Protein AF-A0A3N9TFP9-F1 (afdb_monomer_lite)

Organism: NCBI:txid2487322

Secondary structure (DSSP, 8-state):
--TTHHHHHHHHHHHHHHHHT-SSEEEEE-TT-BEEEEEE-TT-TT----GGGTT-BHHHHS-HHHHHHHHHHHHHHHHHTS------EEEGGGS----TTSPPPSEEE-

Structure (mmCIF, N/CA/C/O backbone):
data_AF-A0A3N9TFP9-F1
#
_entry.id   AF-A0A3N9TFP9-F1
#
loop_
_atom_site.group_PDB
_atom_site.id
_atom_site.type_symbol
_atom_site.label_atom_id
_atom_site.label_alt_id
_atom_site.label_comp_id
_atom_site.label_asym_id
_atom_site.label_entity_id
_atom_site.label_seq_id
_atom_site.pdbx_PDB_ins_code
_atom_site.Cartn_x
_atom_site.Cartn_y
_atom_site.Cartn_z
_atom_site.occupancy
_atom_site.B_iso_or_equiv
_atom_site.auth_seq_id
_atom_site.auth_comp_id
_atom_site.auth_asym_id
_atom_site.auth_atom_id
_atom_site.pdbx_PDB_model_num
ATOM 1 N N . MET A 1 1 ? -29.235 -4.376 -17.280 1.00 45.53 1 MET A N 1
ATOM 2 C CA . MET A 1 1 ? -28.219 -3.313 -17.281 1.00 45.53 1 MET A CA 1
ATOM 3 C C . MET A 1 1 ? -28.973 -2.008 -17.350 1.00 45.53 1 MET A C 1
ATOM 5 O O . MET A 1 1 ? -29.643 -1.754 -18.345 1.00 45.53 1 MET A O 1
ATOM 9 N N . THR A 1 2 ? -29.067 -1.321 -16.221 1.00 45.59 2 THR A N 1
ATOM 10 C CA . THR A 1 2 ? -29.930 -0.146 -16.060 1.00 45.59 2 THR A CA 1
ATOM 11 C C . THR A 1 2 ? -29.090 1.120 -16.165 1.00 45.59 2 THR A C 1
ATOM 13 O O . THR A 1 2 ? -27.946 1.114 -15.742 1.00 45.59 2 THR A O 1
ATOM 16 N N . LEU A 1 3 ? -29.674 2.213 -16.670 1.00 52.50 3 LEU A N 1
ATOM 17 C CA . LEU A 1 3 ? -29.055 3.539 -16.890 1.00 52.50 3 LEU A CA 1
ATOM 18 C C . LEU A 1 3 ? -28.310 4.153 -15.675 1.00 52.50 3 LEU A C 1
ATOM 20 O O . LEU A 1 3 ? -27.671 5.192 -15.807 1.00 52.50 3 LEU A O 1
ATOM 24 N N . TRP A 1 4 ? -28.408 3.533 -14.499 1.00 50.25 4 TRP A N 1
ATOM 25 C CA . TRP A 1 4 ? -27.709 3.898 -13.267 1.00 50.25 4 TRP A CA 1
ATOM 26 C C . TRP A 1 4 ? -26.301 3.283 -13.185 1.00 50.25 4 TRP A C 1
ATOM 28 O O . TRP A 1 4 ? -25.397 3.937 -12.674 1.00 50.25 4 TRP A O 1
ATOM 38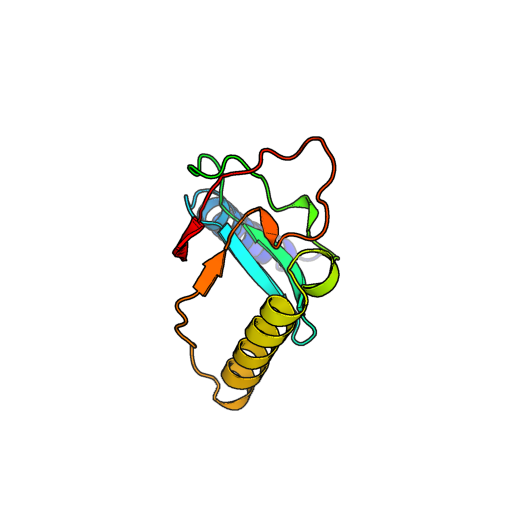 N N . ASP A 1 5 ? -26.103 2.081 -13.741 1.00 51.12 5 ASP A N 1
ATOM 39 C CA . ASP A 1 5 ? -24.810 1.378 -13.760 1.00 51.12 5 ASP A CA 1
ATOM 40 C C . ASP A 1 5 ? -23.805 2.095 -14.678 1.00 51.12 5 ASP A C 1
ATOM 42 O O . ASP A 1 5 ? -22.634 2.248 -14.338 1.00 51.12 5 ASP A O 1
ATOM 46 N N . ASP A 1 6 ? -24.282 2.616 -15.814 1.00 54.75 6 ASP A N 1
ATOM 47 C CA . ASP A 1 6 ? -23.441 3.318 -16.791 1.00 54.75 6 ASP A CA 1
ATOM 48 C C . ASP A 1 6 ? -22.956 4.687 -16.284 1.00 54.75 6 ASP A C 1
ATOM 50 O O . ASP A 1 6 ? -21.865 5.117 -16.644 1.00 54.75 6 ASP A O 1
ATOM 54 N N . LYS A 1 7 ? -23.734 5.374 -15.432 1.00 50.81 7 LYS A N 1
ATOM 55 C CA . LYS A 1 7 ? -23.363 6.697 -14.896 1.00 50.81 7 LYS A CA 1
ATOM 56 C C . LYS A 1 7 ? -22.312 6.605 -13.784 1.00 50.81 7 LYS A C 1
ATOM 58 O O . LYS A 1 7 ? -21.413 7.435 -13.753 1.00 50.81 7 LYS A O 1
ATOM 63 N N . ILE A 1 8 ? -22.413 5.601 -12.909 1.00 53.16 8 ILE A N 1
ATOM 64 C CA . ILE A 1 8 ? -21.407 5.326 -11.864 1.00 53.16 8 ILE A CA 1
ATOM 65 C C . ILE A 1 8 ? -20.065 4.959 -12.520 1.00 53.16 8 ILE A C 1
ATOM 67 O O . ILE A 1 8 ? -19.021 5.483 -12.149 1.00 53.16 8 ILE A O 1
ATOM 71 N N . MET A 1 9 ? -20.107 4.138 -13.573 1.00 52.00 9 MET A N 1
ATOM 72 C CA . MET A 1 9 ? -18.912 3.651 -14.264 1.00 52.00 9 MET A CA 1
ATOM 73 C C . MET A 1 9 ? -18.180 4.721 -15.100 1.00 52.00 9 MET A C 1
ATOM 75 O O . MET A 1 9 ? -17.006 4.537 -15.419 1.00 52.00 9 MET A O 1
ATOM 79 N N . ASP A 1 10 ? -18.847 5.816 -15.478 1.00 58.28 10 ASP A N 1
ATOM 80 C CA . ASP A 1 10 ? -18.228 6.941 -16.201 1.00 58.28 10 ASP A CA 1
ATOM 81 C C . ASP A 1 10 ? -17.529 7.921 -15.241 1.00 58.28 10 ASP A C 1
ATOM 83 O O . ASP A 1 10 ? -16.405 8.347 -15.505 1.00 58.28 10 ASP A O 1
ATOM 87 N N . ASP A 1 11 ? -18.133 8.193 -14.077 1.00 60.16 11 ASP A N 1
ATOM 88 C CA . ASP A 1 11 ? -17.518 9.024 -13.033 1.00 60.16 11 ASP A CA 1
ATOM 89 C C . ASP A 1 11 ? -16.273 8.330 -12.436 1.00 60.16 11 ASP A C 1
ATOM 91 O O . ASP A 1 11 ? -15.215 8.954 -12.308 1.00 60.16 11 ASP A O 1
ATOM 95 N N . ASP A 1 12 ? -16.347 7.020 -12.166 1.00 65.19 12 ASP A N 1
ATOM 96 C CA . ASP A 1 12 ? -15.238 6.225 -11.612 1.00 65.19 12 ASP A CA 1
ATOM 97 C C . ASP A 1 12 ? -13.998 6.215 -12.529 1.00 65.19 12 ASP A C 1
ATOM 99 O O . ASP A 1 12 ? -12.859 6.296 -12.060 1.00 65.19 12 ASP A O 1
ATOM 103 N N . LYS A 1 13 ? -14.192 6.214 -13.856 1.00 71.19 13 LYS A N 1
ATOM 104 C CA . LYS A 1 13 ? -13.087 6.259 -14.833 1.00 71.19 13 LYS A CA 1
ATOM 105 C C . LYS A 1 13 ? -12.247 7.523 -14.721 1.00 71.19 13 LYS A C 1
ATOM 107 O O . LYS A 1 13 ? -11.029 7.465 -14.912 1.00 71.19 13 LYS A O 1
ATOM 112 N N . HIS A 1 14 ? -12.867 8.661 -14.423 1.00 76.12 14 HIS A N 1
ATOM 113 C CA . HIS A 1 14 ? -12.135 9.911 -14.252 1.00 76.12 14 HIS A CA 1
ATOM 114 C C . HIS A 1 14 ? -11.270 9.883 -12.989 1.00 76.12 14 HIS A C 1
ATOM 116 O O . HIS A 1 14 ? -10.122 10.324 -13.042 1.00 76.12 14 HIS A O 1
ATOM 122 N N . TYR A 1 15 ? -11.767 9.305 -11.891 1.00 81.75 15 TYR A N 1
ATOM 123 C CA . TYR A 1 15 ? -10.990 9.148 -10.661 1.00 81.75 15 TYR A CA 1
ATOM 124 C C . TYR A 1 15 ? -9.775 8.247 -10.863 1.00 81.75 15 TYR A C 1
ATOM 126 O O . TYR A 1 15 ? -8.667 8.652 -10.518 1.00 81.75 15 TYR A O 1
ATOM 134 N N . PHE A 1 16 ? -9.951 7.079 -11.486 1.00 83.38 16 PHE A N 1
ATOM 135 C CA . PHE A 1 16 ? -8.831 6.169 -11.741 1.00 83.38 16 PHE A CA 1
ATOM 136 C C . PHE A 1 16 ? -7.787 6.782 -12.673 1.00 83.38 16 PHE A C 1
ATOM 138 O O . PHE A 1 16 ? -6.598 6.675 -12.401 1.00 83.38 16 PHE A O 1
ATOM 145 N N . THR A 1 17 ? -8.216 7.524 -13.701 1.00 84.62 17 THR A N 1
ATOM 146 C CA . THR A 1 17 ? -7.294 8.246 -14.595 1.00 84.62 17 THR A CA 1
ATOM 147 C C . THR A 1 17 ? -6.455 9.282 -13.837 1.00 84.62 17 THR A C 1
ATOM 149 O O . THR A 1 17 ? -5.274 9.454 -14.124 1.00 84.62 17 THR A O 1
ATOM 152 N N . ILE A 1 18 ? -7.050 9.990 -12.872 1.00 85.88 18 ILE A N 1
ATOM 153 C CA . ILE A 1 18 ? -6.331 10.976 -12.054 1.00 85.88 18 ILE A CA 1
ATOM 154 C C . ILE A 1 18 ? -5.355 10.283 -11.099 1.00 85.88 18 ILE A C 1
ATOM 156 O O . ILE A 1 18 ? -4.227 10.749 -10.964 1.00 85.88 18 ILE A O 1
ATOM 160 N N . LEU A 1 19 ? -5.773 9.194 -10.446 1.00 86.94 19 LEU A N 1
ATOM 161 C CA . LEU A 1 19 ? -4.915 8.435 -9.533 1.00 86.94 19 LEU A CA 1
ATOM 162 C C . LEU A 1 19 ? -3.718 7.818 -10.271 1.00 86.94 19 LEU A C 1
ATOM 164 O O . LEU A 1 19 ? -2.604 7.875 -9.757 1.00 86.94 19 LEU A O 1
ATOM 168 N N . ASP A 1 20 ? -3.923 7.314 -11.491 1.00 85.62 20 ASP A N 1
ATOM 169 C CA . ASP A 1 20 ? -2.853 6.759 -12.329 1.00 85.62 20 ASP A CA 1
ATOM 170 C C . ASP A 1 20 ? -1.860 7.802 -12.846 1.00 85.62 20 ASP A C 1
ATOM 172 O O . ASP A 1 20 ? -0.709 7.472 -13.116 1.00 85.62 20 ASP A O 1
ATOM 176 N N . ALA A 1 21 ? -2.265 9.068 -12.930 1.00 84.94 21 ALA A N 1
ATOM 177 C CA . ALA A 1 21 ? -1.381 10.156 -13.337 1.00 84.94 21 ALA A CA 1
ATOM 178 C C . ALA A 1 21 ? -0.457 10.657 -12.208 1.00 84.94 21 ALA A C 1
ATOM 180 O O . ALA A 1 21 ? 0.332 11.582 -12.430 1.00 84.94 21 ALA A O 1
ATOM 181 N N . LEU A 1 22 ? -0.571 10.120 -10.988 1.00 84.81 22 LEU A N 1
ATOM 182 C CA . LEU A 1 22 ? 0.241 10.557 -9.855 1.00 84.81 22 LEU A CA 1
ATOM 183 C C . LEU A 1 22 ? 1.668 9.989 -9.925 1.00 84.81 22 LEU A C 1
ATOM 185 O O . LEU A 1 22 ? 1.848 8.812 -10.241 1.00 84.81 22 LEU A O 1
ATOM 189 N N . PRO A 1 23 ? 2.690 10.798 -9.576 1.00 80.12 23 PRO A N 1
ATOM 190 C CA . PRO A 1 23 ? 4.083 10.361 -9.632 1.00 80.12 23 PRO A CA 1
ATOM 191 C C . PRO A 1 23 ? 4.416 9.308 -8.568 1.00 80.12 23 PRO A C 1
ATOM 193 O O . PRO A 1 23 ? 5.293 8.480 -8.786 1.00 80.12 23 PRO A O 1
ATOM 196 N N . ASP A 1 24 ? 3.724 9.320 -7.428 1.00 83.12 24 ASP A N 1
ATOM 197 C CA . ASP A 1 24 ? 3.920 8.342 -6.358 1.00 83.12 24 ASP A CA 1
ATOM 198 C C . ASP A 1 24 ? 2.909 7.199 -6.478 1.00 83.12 24 ASP A C 1
ATOM 200 O O . ASP A 1 24 ? 1.779 7.394 -6.930 1.00 83.12 24 ASP A O 1
ATOM 204 N N . HIS A 1 25 ? 3.308 6.006 -6.033 1.00 85.88 25 HIS A N 1
ATOM 205 C CA . HIS A 1 25 ? 2.394 4.871 -5.957 1.00 85.88 25 HIS A CA 1
ATOM 206 C C . HIS A 1 25 ? 1.333 5.089 -4.878 1.00 85.88 25 HIS A C 1
ATOM 208 O O . HIS A 1 25 ? 1.637 5.468 -3.745 1.00 85.88 25 HIS A O 1
ATOM 214 N N . ILE A 1 26 ? 0.093 4.748 -5.216 1.00 90.12 26 ILE A N 1
ATOM 215 C CA . ILE A 1 26 ? -1.005 4.605 -4.266 1.00 90.12 26 ILE A CA 1
ATOM 216 C C . ILE A 1 26 ? -1.363 3.130 -4.181 1.00 90.12 26 ILE A C 1
ATOM 218 O O . ILE A 1 26 ? -1.721 2.509 -5.178 1.00 90.12 26 ILE A O 1
ATOM 222 N N . PHE A 1 27 ? -1.313 2.588 -2.970 1.00 91.31 27 PHE A N 1
ATOM 223 C CA . PHE A 1 27 ? -1.685 1.207 -2.694 1.00 91.31 27 PHE A CA 1
ATOM 224 C C . PHE A 1 27 ? -3.018 1.152 -1.955 1.00 91.31 27 PHE A C 1
ATOM 226 O O . PHE A 1 27 ? -3.214 1.848 -0.956 1.00 91.31 27 PHE A O 1
ATOM 233 N N . VAL A 1 28 ? -3.916 0.288 -2.421 1.00 93.75 28 VAL A N 1
ATOM 234 C CA . VAL A 1 28 ? -5.140 -0.067 -1.705 1.00 93.75 28 VAL A CA 1
ATOM 235 C C . VAL A 1 28 ? -4.946 -1.446 -1.096 1.00 93.75 28 VAL A C 1
ATOM 237 O O . VAL A 1 28 ? -4.744 -2.426 -1.811 1.00 93.75 28 VAL A O 1
ATOM 240 N N . PHE A 1 29 ? -5.031 -1.531 0.229 1.00 95.12 29 PHE A N 1
ATOM 241 C CA . PHE A 1 29 ? -4.903 -2.784 0.966 1.00 95.12 29 PHE A CA 1
ATOM 242 C C . PHE A 1 29 ? -6.245 -3.234 1.539 1.00 95.12 29 PHE A C 1
ATOM 244 O O . PHE A 1 29 ? -7.042 -2.421 2.007 1.00 95.12 29 PHE A O 1
ATOM 251 N N . SER A 1 30 ? -6.467 -4.547 1.566 1.00 96.81 30 SER A N 1
ATOM 252 C CA . SER A 1 30 ? -7.444 -5.146 2.480 1.00 96.81 30 SER A CA 1
ATOM 253 C C . SER A 1 30 ? -6.935 -5.090 3.924 1.00 96.81 30 SER A C 1
ATOM 255 O O . SER A 1 30 ? -5.739 -4.929 4.167 1.00 96.81 30 SER A O 1
ATOM 257 N N . GLU A 1 31 ? -7.829 -5.304 4.891 1.00 96.31 31 GLU A N 1
ATOM 258 C CA . GLU A 1 31 ? -7.469 -5.403 6.314 1.00 96.31 31 GLU A CA 1
ATOM 259 C C . GLU A 1 31 ? -6.396 -6.473 6.584 1.00 96.31 31 GLU A C 1
ATOM 261 O O . GLU A 1 31 ? -5.548 -6.300 7.454 1.00 96.31 31 GLU A O 1
ATOM 266 N N . THR A 1 32 ? -6.387 -7.554 5.801 1.00 96.06 32 THR A N 1
ATOM 267 C CA . THR A 1 32 ? -5.403 -8.641 5.904 1.00 96.06 32 THR A CA 1
ATOM 268 C C . THR A 1 32 ? -4.128 -8.394 5.091 1.00 96.06 32 THR A C 1
ATOM 270 O O . THR A 1 32 ? -3.297 -9.289 4.982 1.00 96.06 32 THR A O 1
ATOM 273 N N . GLY A 1 33 ? -3.968 -7.217 4.478 1.00 95.19 33 GLY A N 1
ATOM 274 C CA . GLY A 1 33 ? -2.760 -6.843 3.735 1.00 95.19 33 GLY A CA 1
ATOM 275 C C . GLY A 1 33 ? -2.678 -7.358 2.302 1.00 95.19 33 GLY A C 1
ATOM 276 O O . GLY A 1 33 ? -1.605 -7.318 1.714 1.00 95.19 33 GLY A O 1
ATOM 277 N N . VAL A 1 34 ? -3.773 -7.846 1.718 1.00 96.31 34 VAL A N 1
ATOM 278 C CA . VAL A 1 34 ? -3.829 -8.116 0.267 1.00 96.31 34 VAL A CA 1
ATOM 279 C C . VAL A 1 34 ? -3.827 -6.790 -0.489 1.00 96.31 34 VAL A C 1
ATOM 281 O O . VAL A 1 34 ? -4.638 -5.925 -0.155 1.00 96.31 34 VAL A O 1
ATOM 284 N N . TYR A 1 35 ? -2.975 -6.652 -1.506 1.00 94.50 35 TYR A N 1
ATOM 285 C CA . TYR A 1 35 ? -3.032 -5.561 -2.481 1.00 94.50 35 TYR A CA 1
ATOM 286 C C . TYR A 1 35 ? -4.313 -5.709 -3.310 1.00 94.50 35 TYR A C 1
ATOM 288 O O . TYR A 1 35 ? -4.428 -6.607 -4.146 1.00 94.50 35 TYR A O 1
ATOM 296 N N . VAL A 1 36 ? -5.298 -4.857 -3.046 1.00 95.81 36 VAL A N 1
ATOM 297 C CA . VAL A 1 36 ? -6.577 -4.828 -3.767 1.00 95.81 36 VAL A CA 1
ATOM 298 C C . VAL A 1 36 ? -6.432 -4.046 -5.064 1.00 95.81 36 VAL A C 1
ATOM 300 O O . VAL A 1 36 ? -6.967 -4.470 -6.083 1.00 95.81 36 VAL A O 1
ATOM 303 N N . ASP A 1 37 ? -5.700 -2.933 -5.022 1.00 93.06 37 ASP A N 1
ATOM 304 C CA . ASP A 1 37 ? -5.456 -2.088 -6.186 1.00 93.06 37 ASP A CA 1
ATOM 305 C C . ASP A 1 37 ? -4.146 -1.306 -6.044 1.00 93.06 37 ASP A C 1
ATOM 307 O O . ASP A 1 37 ? -3.641 -1.102 -4.931 1.00 93.06 37 ASP A O 1
ATOM 311 N N . VAL A 1 38 ? -3.604 -0.872 -7.177 1.00 90.69 38 VAL A N 1
ATOM 312 C CA . VAL A 1 38 ? -2.372 -0.091 -7.270 1.00 90.69 38 VAL A CA 1
ATOM 313 C C . VAL A 1 38 ? -2.532 0.962 -8.358 1.00 90.69 38 VAL A C 1
ATOM 315 O O . VAL A 1 38 ? -2.696 0.622 -9.527 1.00 90.69 38 VAL A O 1
ATOM 318 N N . PHE A 1 39 ? -2.403 2.230 -7.974 1.00 89.69 39 PHE A N 1
ATOM 319 C CA . PHE A 1 39 ? -2.450 3.364 -8.894 1.00 89.69 39 PHE A CA 1
ATOM 320 C C . PHE A 1 39 ? -1.137 4.133 -8.908 1.00 89.69 39 PHE A C 1
ATOM 322 O O . PHE A 1 39 ? -0.334 4.064 -7.972 1.00 89.69 39 PHE A O 1
ATOM 329 N N . GLY A 1 40 ? -0.978 4.937 -9.951 1.00 88.06 40 GLY A N 1
ATOM 330 C CA . GLY A 1 40 ? 0.119 5.888 -10.069 1.00 88.06 40 GLY A CA 1
ATOM 331 C C . GLY A 1 40 ? 1.453 5.193 -10.305 1.00 88.06 40 GLY A C 1
ATOM 332 O O . GLY A 1 40 ? 1.517 4.052 -10.775 1.00 88.06 40 GLY A O 1
ATOM 333 N N . GLY A 1 41 ? 2.532 5.909 -10.002 1.00 79.00 41 GLY A N 1
ATOM 334 C CA . GLY A 1 41 ? 3.898 5.431 -10.209 1.00 79.00 41 GLY A CA 1
ATOM 335 C C . GLY A 1 41 ? 4.369 5.486 -11.666 1.00 79.00 41 GLY A C 1
ATOM 336 O O . GLY A 1 41 ? 5.537 5.189 -11.928 1.00 79.00 41 GLY A O 1
ATOM 337 N N . ASP A 1 42 ? 3.511 5.906 -12.604 1.00 66.12 42 ASP A N 1
ATOM 338 C CA . ASP A 1 42 ? 3.907 6.128 -13.993 1.00 66.12 42 ASP A CA 1
ATOM 339 C C . ASP A 1 42 ? 4.903 7.299 -14.062 1.00 66.12 42 ASP A C 1
ATOM 341 O O . ASP A 1 42 ? 4.637 8.411 -13.601 1.00 66.12 42 ASP A O 1
ATOM 345 N N . GLY A 1 43 ? 6.105 7.032 -14.576 1.00 58.81 43 GLY A N 1
ATOM 346 C CA . GLY A 1 43 ? 7.193 8.014 -14.641 1.00 58.81 43 GLY A CA 1
ATOM 347 C C . GLY A 1 43 ? 7.915 8.317 -13.318 1.00 58.81 43 GLY A C 1
ATOM 348 O O . GLY A 1 43 ? 8.648 9.308 -13.254 1.00 58.81 43 GLY A O 1
ATOM 349 N N . ASN A 1 44 ? 7.750 7.504 -12.269 1.00 59.44 44 ASN A N 1
ATOM 350 C CA . ASN A 1 44 ? 8.473 7.714 -11.013 1.00 59.44 44 ASN A CA 1
ATOM 351 C C . ASN A 1 44 ? 9.980 7.381 -11.136 1.00 59.44 44 ASN A C 1
ATOM 353 O O . ASN A 1 44 ? 10.413 6.629 -12.011 1.00 59.44 44 ASN A O 1
ATOM 357 N N . ALA A 1 45 ? 10.798 7.914 -10.223 1.00 49.97 45 ALA A N 1
ATOM 358 C CA . ALA A 1 45 ? 12.253 7.709 -10.227 1.00 49.97 45 ALA A CA 1
ATOM 359 C C . ALA A 1 45 ? 12.697 6.270 -9.879 1.00 49.97 45 ALA A C 1
ATOM 361 O O . ALA A 1 45 ? 13.859 5.927 -10.082 1.00 49.97 45 ALA A O 1
ATOM 362 N N . THR A 1 46 ? 11.792 5.443 -9.347 1.00 56.84 46 THR A N 1
ATOM 363 C CA . THR A 1 46 ? 12.053 4.048 -8.950 1.00 56.84 46 THR A CA 1
ATOM 364 C C . THR A 1 46 ? 11.991 3.085 -10.138 1.00 56.84 46 THR A C 1
ATOM 366 O O . THR A 1 46 ? 12.609 2.028 -10.091 1.00 56.84 46 THR A O 1
ATOM 369 N N . GLY A 1 47 ? 11.291 3.461 -11.220 1.00 59.88 47 GLY A N 1
ATOM 370 C CA . GLY A 1 47 ? 11.248 2.714 -12.480 1.00 59.88 47 GLY A CA 1
ATOM 371 C C . GLY A 1 47 ? 10.498 1.379 -12.425 1.00 59.88 47 GLY A C 1
ATOM 372 O O . GLY A 1 47 ? 10.633 0.585 -13.354 1.00 59.88 47 GLY A O 1
ATOM 373 N N . PHE A 1 48 ? 9.732 1.118 -11.363 1.00 67.56 48 PHE A N 1
ATOM 374 C CA . PHE A 1 48 ? 9.079 -0.166 -11.144 1.00 67.56 48 PHE A CA 1
ATOM 375 C C . PHE A 1 48 ? 7.550 -0.048 -11.097 1.00 67.56 48 PHE A C 1
ATOM 377 O O . PHE A 1 48 ? 7.013 0.696 -10.281 1.00 67.56 48 PHE A O 1
ATOM 384 N N . ASP A 1 49 ? 6.857 -0.805 -11.954 1.00 76.75 49 ASP A N 1
ATOM 385 C CA . ASP A 1 49 ? 5.395 -0.920 -11.942 1.00 76.75 49 ASP A CA 1
ATOM 386 C C . ASP A 1 49 ? 4.943 -1.926 -10.878 1.00 76.75 49 ASP A C 1
ATOM 388 O O . ASP A 1 49 ? 5.230 -3.119 -10.970 1.00 76.75 49 ASP A O 1
ATOM 392 N N . CYS A 1 50 ? 4.202 -1.448 -9.879 1.00 84.12 50 CYS A N 1
ATOM 393 C CA . CYS A 1 50 ? 3.709 -2.280 -8.782 1.00 84.12 50 CYS A CA 1
ATOM 394 C C . CYS A 1 50 ? 2.340 -2.930 -9.060 1.00 84.12 50 CYS A C 1
ATOM 396 O O . CYS A 1 50 ? 1.857 -3.697 -8.226 1.00 84.12 50 CYS A O 1
ATOM 398 N N . LYS A 1 51 ? 1.698 -2.678 -10.212 1.00 87.19 51 LYS A N 1
ATOM 399 C CA . LYS A 1 51 ? 0.409 -3.308 -10.574 1.00 87.19 51 LYS A CA 1
ATOM 400 C C . LYS A 1 51 ? 0.416 -4.847 -10.524 1.00 87.19 51 LYS A C 1
ATOM 402 O O . LYS A 1 51 ? -0.593 -5.417 -10.109 1.00 87.19 51 LYS A O 1
ATOM 407 N N . PRO A 1 52 ? 1.520 -5.559 -10.837 1.00 87.25 52 PRO A N 1
ATOM 408 C CA . PRO A 1 52 ? 1.596 -7.014 -10.668 1.00 87.25 52 PRO A CA 1
ATOM 409 C C . PRO A 1 52 ? 1.445 -7.524 -9.222 1.00 87.25 52 PRO A C 1
ATOM 411 O O . PRO A 1 52 ? 1.349 -8.736 -9.017 1.00 87.25 52 PRO A O 1
ATOM 414 N N . PHE A 1 53 ? 1.438 -6.643 -8.214 1.00 88.75 53 PHE A N 1
ATOM 415 C CA . PHE A 1 53 ? 1.213 -7.021 -6.816 1.00 88.75 53 PHE A CA 1
ATOM 416 C C . PHE A 1 53 ? -0.255 -7.264 -6.485 1.00 88.75 53 PHE A C 1
ATOM 418 O O . PHE A 1 53 ? -0.536 -7.914 -5.481 1.00 88.75 53 PHE A O 1
ATOM 425 N N . ILE A 1 54 ? -1.188 -6.797 -7.320 1.00 92.19 54 ILE A N 1
ATOM 426 C CA . ILE A 1 54 ? -2.624 -6.983 -7.099 1.00 92.19 54 ILE A CA 1
ATOM 427 C C . ILE A 1 54 ? -2.941 -8.475 -6.908 1.00 92.19 54 ILE A C 1
ATOM 429 O O . ILE A 1 54 ? -2.544 -9.332 -7.697 1.00 92.19 54 ILE A O 1
ATOM 433 N N . GLY A 1 55 ? -3.655 -8.783 -5.825 1.00 92.38 55 GLY A N 1
ATOM 434 C CA . GLY A 1 55 ? -4.008 -10.142 -5.411 1.00 92.38 55 GLY A CA 1
ATOM 435 C C . GLY A 1 55 ? -2.965 -10.857 -4.545 1.00 92.38 55 GLY A C 1
ATOM 436 O O . GLY A 1 55 ? -3.270 -11.925 -4.016 1.00 92.38 55 GLY A O 1
ATOM 437 N N . ARG A 1 56 ? -1.768 -10.289 -4.356 1.00 92.81 56 ARG A N 1
ATOM 438 C CA . ARG A 1 56 ? -0.748 -10.798 -3.423 1.00 92.81 56 ARG A CA 1
ATOM 439 C C . ARG A 1 56 ? -0.885 -10.145 -2.050 1.00 92.81 56 ARG A C 1
ATOM 441 O O . ARG A 1 56 ? -1.522 -9.102 -1.911 1.00 92.81 56 ARG A O 1
ATOM 448 N N . THR A 1 57 ? -0.300 -10.754 -1.027 1.00 94.62 57 THR A N 1
ATOM 449 C CA . THR A 1 57 ? -0.237 -10.200 0.332 1.00 94.62 57 THR A CA 1
ATOM 450 C C . THR A 1 57 ? 1.001 -9.328 0.527 1.00 94.62 57 THR A C 1
ATOM 452 O O . THR A 1 57 ? 1.999 -9.480 -0.176 1.00 94.62 57 THR A O 1
ATOM 455 N N . LEU A 1 58 ? 0.969 -8.439 1.523 1.00 91.75 58 LEU A N 1
ATOM 456 C CA . LEU A 1 58 ? 2.147 -7.699 1.984 1.00 91.75 58 LEU A CA 1
ATOM 457 C C . LEU A 1 58 ? 3.324 -8.637 2.276 1.00 91.75 58 LEU A C 1
ATOM 459 O O . LEU A 1 58 ? 4.441 -8.320 1.894 1.00 91.75 58 LEU A O 1
ATOM 463 N N . HIS A 1 59 ? 3.083 -9.808 2.869 1.00 92.38 59 HIS A N 1
ATOM 464 C CA . HIS A 1 59 ? 4.124 -10.804 3.147 1.00 92.38 59 HIS A CA 1
ATOM 465 C C . HIS A 1 59 ? 4.628 -11.567 1.921 1.00 92.38 59 HIS A C 1
ATOM 467 O O . HIS A 1 59 ? 5.666 -12.209 2.023 1.00 92.38 59 HIS A O 1
ATOM 473 N N . ASP A 1 60 ? 3.935 -11.520 0.782 1.00 89.25 60 ASP A N 1
ATOM 474 C CA . ASP A 1 60 ? 4.447 -12.098 -0.469 1.00 89.25 60 ASP A CA 1
ATOM 475 C C . ASP A 1 60 ? 5.465 -11.172 -1.156 1.00 89.25 60 ASP A C 1
ATOM 477 O O . ASP A 1 60 ? 6.184 -11.616 -2.049 1.00 89.25 60 ASP A O 1
ATOM 481 N N . ILE A 1 61 ? 5.486 -9.885 -0.786 1.00 84.94 61 ILE A N 1
ATOM 482 C CA . ILE A 1 61 ? 6.234 -8.822 -1.477 1.00 84.94 61 ILE A CA 1
ATOM 483 C C . ILE A 1 61 ? 7.271 -8.165 -0.563 1.00 84.94 61 ILE A C 1
ATOM 485 O O . ILE A 1 61 ? 8.436 -8.006 -0.927 1.00 84.94 61 ILE A O 1
ATOM 489 N N . ALA A 1 62 ? 6.835 -7.740 0.619 1.00 82.69 62 ALA A N 1
ATOM 490 C CA . ALA A 1 62 ? 7.632 -6.994 1.572 1.00 82.69 62 ALA A CA 1
ATOM 491 C C . ALA A 1 62 ? 8.331 -7.938 2.568 1.00 82.69 62 ALA A C 1
ATOM 493 O O . ALA A 1 62 ? 7.821 -9.020 2.873 1.00 82.69 62 ALA A O 1
ATOM 494 N N . PRO A 1 63 ? 9.472 -7.516 3.134 1.00 85.25 63 PRO A N 1
ATOM 495 C CA . PRO A 1 63 ? 10.137 -8.253 4.205 1.00 85.25 63 PRO A CA 1
ATOM 496 C C . PRO A 1 63 ? 9.171 -8.469 5.381 1.00 85.25 63 PRO A C 1
ATOM 498 O O . PRO A 1 63 ? 8.417 -7.546 5.709 1.00 85.25 63 PRO A O 1
ATOM 501 N N . PRO A 1 64 ? 9.208 -9.628 6.067 1.00 87.50 64 PRO A N 1
ATOM 502 C CA . PRO A 1 64 ? 8.216 -9.976 7.086 1.00 87.50 64 PRO A CA 1
ATOM 503 C C . PRO A 1 64 ? 8.021 -8.907 8.167 1.00 87.50 64 PRO A C 1
ATOM 505 O O . PRO A 1 64 ? 6.891 -8.533 8.464 1.00 87.50 64 PRO A O 1
ATOM 508 N N . GLU A 1 65 ? 9.113 -8.339 8.689 1.00 87.50 65 GLU A N 1
ATOM 509 C CA . GLU A 1 65 ? 9.049 -7.290 9.716 1.00 87.50 65 GLU A CA 1
ATOM 510 C C . GLU A 1 65 ? 8.349 -6.018 9.213 1.00 87.50 65 GLU A C 1
ATOM 512 O O . GLU A 1 65 ? 7.627 -5.352 9.955 1.00 87.50 65 GLU A O 1
ATOM 517 N N . MET A 1 66 ? 8.532 -5.682 7.935 1.00 86.50 66 MET A N 1
ATOM 518 C CA . MET A 1 66 ? 7.894 -4.525 7.317 1.00 86.50 66 MET A CA 1
ATOM 519 C C . MET A 1 66 ? 6.423 -4.795 7.003 1.00 86.50 66 MET A C 1
ATOM 521 O O . MET A 1 66 ? 5.588 -3.919 7.224 1.00 86.50 66 MET A O 1
ATOM 525 N N . ALA A 1 67 ? 6.096 -5.994 6.520 1.00 91.62 67 ALA A N 1
ATOM 526 C CA . ALA A 1 67 ? 4.718 -6.413 6.305 1.00 91.62 67 ALA A CA 1
ATOM 527 C C . ALA A 1 67 ? 3.922 -6.362 7.622 1.00 91.62 67 ALA A C 1
ATOM 529 O O . ALA A 1 67 ? 2.857 -5.744 7.674 1.00 91.62 67 ALA A O 1
ATOM 530 N N . ASP A 1 68 ? 4.486 -6.900 8.707 1.00 94.12 68 ASP A N 1
ATOM 531 C CA . ASP A 1 68 ? 3.897 -6.841 10.050 1.00 94.12 68 ASP A CA 1
ATOM 532 C C . ASP A 1 68 ? 3.732 -5.393 10.536 1.00 94.12 68 ASP A C 1
ATOM 534 O O . ASP A 1 68 ? 2.682 -5.015 11.067 1.00 94.12 68 ASP A O 1
ATOM 538 N N . MET A 1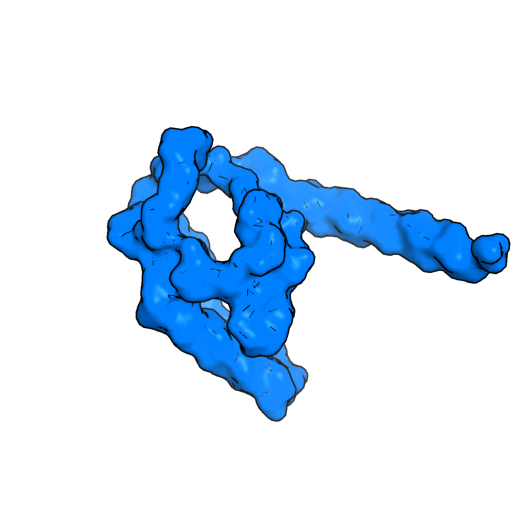 69 ? 4.744 -4.550 10.309 1.00 92.31 69 MET A N 1
ATOM 539 C CA . MET A 1 69 ? 4.679 -3.125 10.625 1.00 92.31 69 MET A CA 1
ATOM 540 C C . MET A 1 69 ? 3.527 -2.438 9.875 1.00 92.31 69 MET A C 1
ATOM 542 O O . MET A 1 69 ? 2.727 -1.745 10.508 1.00 92.31 69 MET A O 1
ATOM 546 N N . PHE A 1 70 ? 3.393 -2.633 8.560 1.00 93.00 70 PHE A N 1
ATOM 547 C CA . PHE A 1 70 ? 2.298 -2.047 7.780 1.00 93.00 70 PHE A CA 1
ATOM 548 C C . PHE A 1 70 ? 0.929 -2.525 8.251 1.00 93.00 70 PHE A C 1
ATOM 550 O O . PHE A 1 70 ? 0.041 -1.699 8.465 1.00 93.00 70 PHE A O 1
ATOM 557 N N . LEU A 1 71 ? 0.765 -3.828 8.484 1.00 96.12 71 LEU A N 1
ATOM 558 C CA . LEU A 1 71 ? -0.484 -4.382 9.004 1.00 96.12 71 LEU A CA 1
ATOM 559 C C . LEU A 1 71 ? -0.856 -3.792 10.364 1.00 96.12 71 LEU A C 1
ATOM 561 O O . LEU A 1 71 ? -2.028 -3.507 10.609 1.00 96.12 71 LEU A O 1
ATOM 565 N N . SER A 1 72 ? 0.128 -3.529 11.228 1.00 96.81 72 SER A N 1
ATOM 566 C CA . SER A 1 72 ? -0.126 -2.859 12.506 1.00 96.81 72 SER A CA 1
ATOM 567 C C . SER A 1 72 ? -0.697 -1.446 12.319 1.00 96.81 72 SER A C 1
ATOM 569 O O . SER A 1 72 ? -1.608 -1.042 13.047 1.00 96.81 72 SER A O 1
ATOM 571 N N . PHE A 1 73 ? -0.231 -0.707 11.306 1.00 96.31 73 PHE A N 1
ATOM 572 C CA . PHE A 1 73 ? -0.756 0.619 10.980 1.00 96.31 73 PHE A CA 1
ATOM 573 C C . PHE A 1 73 ? -2.132 0.562 10.324 1.00 96.31 73 PHE A C 1
ATOM 575 O O . PHE A 1 73 ? -2.969 1.402 10.648 1.00 96.31 73 PHE A O 1
ATOM 582 N N . VAL A 1 74 ? -2.389 -0.427 9.464 1.00 95.81 74 VAL A N 1
ATOM 583 C CA . VAL A 1 74 ? -3.723 -0.675 8.896 1.00 95.81 74 VAL A CA 1
ATOM 584 C C . VAL A 1 74 ? -4.721 -0.951 10.020 1.00 95.81 74 VAL A C 1
ATOM 586 O O . VAL A 1 74 ? -5.724 -0.248 10.136 1.00 95.81 74 VAL A O 1
ATOM 589 N N . 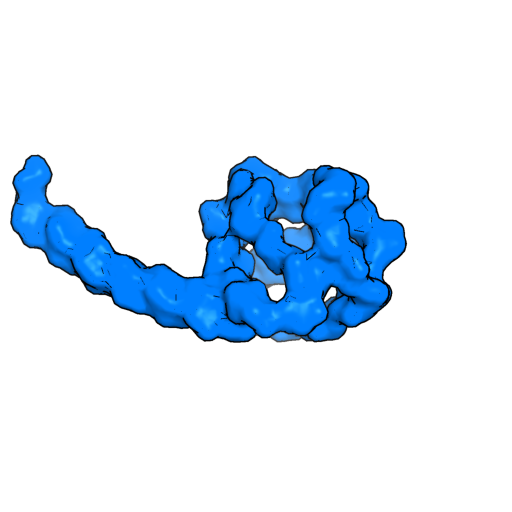ALA A 1 75 ? -4.407 -1.894 10.912 1.00 97.31 75 ALA A N 1
ATOM 590 C CA . ALA A 1 75 ? -5.252 -2.228 12.055 1.00 97.31 75 ALA A CA 1
ATOM 591 C C . ALA A 1 75 ? -5.508 -1.007 12.953 1.00 97.31 75 ALA A C 1
ATOM 593 O O . ALA A 1 75 ? -6.643 -0.754 13.360 1.00 97.31 75 ALA A O 1
ATOM 594 N N . LYS A 1 76 ? -4.474 -0.201 13.220 1.00 97.50 76 LYS A N 1
ATOM 595 C CA . LYS A 1 76 ? -4.606 1.027 14.010 1.00 97.50 76 LYS A CA 1
ATOM 596 C C . LYS A 1 76 ? -5.480 2.078 13.318 1.00 97.50 76 LYS A C 1
ATOM 598 O O . LYS A 1 76 ? -6.334 2.673 13.970 1.00 97.50 76 LYS A O 1
ATOM 603 N N . ALA A 1 77 ? -5.302 2.291 12.014 1.00 97.31 77 ALA A N 1
ATOM 604 C CA . ALA A 1 77 ? -6.106 3.232 11.235 1.00 97.31 77 ALA A CA 1
ATOM 605 C C . ALA A 1 77 ? -7.595 2.865 11.268 1.00 97.31 77 ALA A C 1
ATOM 607 O O . ALA A 1 77 ? -8.434 3.745 11.460 1.00 97.31 77 ALA A O 1
ATOM 608 N N . LEU A 1 78 ? -7.904 1.571 11.130 1.00 96.81 78 LEU A N 1
ATOM 609 C CA . LEU A 1 78 ? -9.266 1.040 11.196 1.00 96.81 78 LEU A CA 1
ATOM 610 C C . LEU A 1 78 ? -9.861 1.172 12.604 1.00 96.81 78 LEU A C 1
ATOM 612 O O . LEU A 1 78 ? -10.995 1.625 12.745 1.00 96.81 78 LEU A O 1
ATOM 616 N N . ALA A 1 79 ? -9.095 0.833 13.644 1.00 98.00 79 ALA A N 1
ATOM 617 C CA . ALA A 1 79 ? -9.550 0.912 15.032 1.00 98.00 79 ALA A CA 1
ATOM 618 C C . ALA A 1 79 ? -9.824 2.355 15.492 1.00 98.00 79 ALA A C 1
ATOM 620 O O . ALA A 1 79 ? -10.786 2.605 16.215 1.00 98.00 79 ALA A O 1
ATOM 621 N N . GLU A 1 80 ? -8.984 3.308 15.079 1.00 97.50 80 GLU A N 1
ATOM 622 C CA . GLU A 1 80 ? -9.112 4.723 15.452 1.00 97.50 80 GLU A CA 1
ATOM 623 C C . GLU A 1 80 ? -10.010 5.513 14.490 1.00 97.50 80 GLU A C 1
ATOM 625 O O . GLU A 1 80 ? -10.424 6.625 14.815 1.00 97.50 80 GLU A O 1
ATOM 630 N N . ASN A 1 81 ? -10.309 4.957 13.311 1.00 96.56 81 ASN A N 1
ATOM 631 C CA . ASN A 1 81 ? -10.930 5.655 12.185 1.00 96.56 81 ASN A CA 1
ATOM 632 C C . ASN A 1 81 ? -10.193 6.967 11.839 1.00 96.56 81 ASN A C 1
ATOM 634 O O . ASN A 1 81 ? -10.798 8.024 11.638 1.00 96.56 81 ASN A O 1
ATOM 638 N N . MET A 1 82 ? -8.858 6.908 11.827 1.00 96.62 82 MET A N 1
ATOM 639 C CA . MET A 1 82 ? -7.977 8.063 11.643 1.00 96.62 82 MET A CA 1
ATOM 640 C C . MET A 1 82 ? -6.787 7.729 10.746 1.00 96.62 82 MET A C 1
ATOM 642 O O . MET A 1 82 ? -6.172 6.667 10.861 1.00 96.62 82 MET A O 1
ATOM 646 N N . THR A 1 83 ? -6.408 8.685 9.893 1.00 96.06 83 THR A N 1
ATOM 647 C CA . THR A 1 83 ? -5.220 8.574 9.039 1.00 96.06 83 THR A CA 1
ATOM 648 C C . THR A 1 83 ? -3.950 8.447 9.878 1.00 96.06 83 THR A C 1
ATOM 650 O O . THR A 1 83 ? -3.635 9.326 10.681 1.00 96.06 83 THR A O 1
ATOM 653 N N . GLN A 1 84 ? -3.180 7.387 9.633 1.00 93.75 84 GLN A N 1
ATOM 654 C CA . GLN A 1 84 ? -1.863 7.189 10.234 1.00 93.75 84 GLN A CA 1
ATOM 655 C C . GLN A 1 84 ? -0.786 7.777 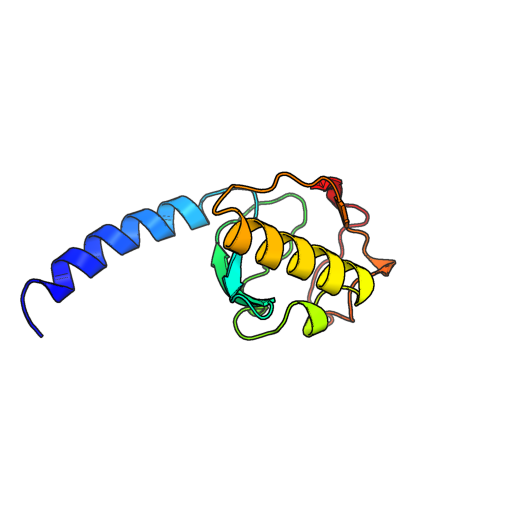9.313 1.00 93.75 84 GLN A C 1
ATOM 657 O O . GLN A 1 84 ? -0.815 7.566 8.103 1.00 93.75 84 GLN A O 1
ATOM 662 N N . LYS A 1 85 ? 0.163 8.529 9.879 1.00 93.00 85 LYS A N 1
ATOM 663 C CA . LYS A 1 85 ? 1.336 9.047 9.159 1.00 93.00 85 LYS A CA 1
ATOM 664 C C . LYS A 1 85 ? 2.576 8.357 9.697 1.00 93.00 85 LYS A C 1
ATOM 666 O O . LYS A 1 85 ? 2.847 8.435 10.894 1.00 93.00 85 LYS A O 1
ATOM 671 N N . VAL A 1 86 ? 3.317 7.706 8.815 1.00 86.12 86 VAL A N 1
ATOM 672 C CA . VAL A 1 86 ? 4.465 6.870 9.161 1.00 86.12 86 VAL A CA 1
ATOM 673 C C . VAL A 1 86 ? 5.615 7.266 8.255 1.00 86.12 86 VAL A C 1
ATOM 675 O O . VAL A 1 86 ? 5.389 7.579 7.094 1.00 86.12 86 VAL A O 1
ATOM 678 N N . LYS A 1 87 ? 6.830 7.270 8.799 1.00 81.94 87 LYS A N 1
ATOM 679 C CA . LYS A 1 87 ? 8.058 7.349 8.010 1.00 81.94 87 LYS A CA 1
ATOM 680 C C . LYS A 1 87 ? 8.726 5.997 8.073 1.00 81.94 87 LYS A C 1
ATOM 682 O O . LYS A 1 87 ? 8.938 5.488 9.176 1.00 81.94 87 LYS A O 1
ATOM 687 N N . TYR A 1 88 ? 9.053 5.437 6.925 1.00 78.75 88 TYR A N 1
ATOM 688 C CA . TYR A 1 88 ? 9.723 4.148 6.851 1.00 78.75 88 TYR A CA 1
ATOM 689 C C . TYR A 1 88 ? 10.808 4.179 5.778 1.00 78.75 88 TYR A C 1
ATOM 691 O O . TYR A 1 88 ? 10.880 5.087 4.952 1.00 78.75 88 TYR A O 1
ATOM 699 N N . ARG A 1 89 ? 11.704 3.196 5.839 1.00 69.38 89 ARG A N 1
ATOM 700 C CA . ARG A 1 89 ? 12.775 3.028 4.860 1.00 69.38 89 ARG A CA 1
ATOM 701 C C . ARG A 1 89 ? 12.516 1.761 4.067 1.00 69.38 89 ARG A C 1
ATOM 703 O O . ARG A 1 89 ? 12.209 0.733 4.663 1.00 69.38 89 ARG A O 1
ATOM 710 N N . PHE A 1 90 ? 12.684 1.853 2.756 1.00 65.56 90 PHE A N 1
ATOM 711 C CA . PHE A 1 90 ? 12.544 0.744 1.829 1.00 65.56 90 PHE A CA 1
ATOM 712 C C . PHE A 1 90 ? 13.874 0.564 1.079 1.00 65.56 90 PHE A C 1
ATOM 714 O O . PHE A 1 90 ? 14.289 1.456 0.339 1.00 65.56 90 PHE A O 1
ATOM 721 N N . GLY A 1 91 ? 14.592 -0.532 1.340 1.00 57.69 91 GLY A N 1
ATOM 722 C CA . GLY A 1 91 ? 15.872 -0.852 0.693 1.00 57.69 91 GLY A CA 1
ATOM 723 C C . GLY A 1 91 ? 15.790 -2.149 -0.117 1.00 57.69 91 GLY A C 1
ATOM 724 O O . GLY A 1 91 ? 15.037 -3.048 0.248 1.00 57.69 91 GLY A O 1
ATOM 725 N N . GLU A 1 92 ? 16.575 -2.261 -1.197 1.00 49.62 92 GLU A N 1
ATOM 726 C CA . GLU A 1 92 ? 16.586 -3.432 -2.104 1.00 49.62 92 GLU A CA 1
ATOM 727 C C . GLU A 1 92 ? 16.862 -4.759 -1.391 1.00 49.62 92 GLU A C 1
ATOM 729 O O . GLU A 1 92 ? 16.275 -5.781 -1.733 1.00 49.62 92 GLU A O 1
ATOM 734 N N . THR A 1 93 ? 17.747 -4.745 -0.391 1.00 50.22 93 THR A N 1
ATOM 735 C CA . THR A 1 93 ? 18.187 -5.946 0.338 1.00 50.22 93 THR A CA 1
ATOM 736 C C . THR A 1 93 ? 17.053 -6.625 1.106 1.00 50.22 93 THR A C 1
ATOM 738 O O . THR A 1 93 ? 17.198 -7.779 1.504 1.00 50.22 93 THR A O 1
ATOM 741 N N . ASP A 1 94 ? 15.938 -5.922 1.314 1.00 53.25 94 ASP A N 1
ATOM 742 C CA . ASP A 1 94 ? 14.851 -6.396 2.153 1.00 53.25 94 ASP A CA 1
ATOM 743 C C . ASP A 1 94 ? 13.639 -6.899 1.333 1.00 53.25 94 ASP A C 1
ATOM 745 O O . ASP A 1 94 ? 12.720 -7.469 1.911 1.00 53.25 94 ASP A O 1
ATOM 749 N N . MET A 1 95 ? 13.603 -6.754 -0.001 1.00 54.00 95 MET A N 1
ATOM 750 C CA . MET A 1 95 ? 12.490 -7.294 -0.805 1.00 54.00 95 MET A CA 1
ATOM 751 C C . MET A 1 95 ? 12.565 -8.825 -0.912 1.00 54.00 95 MET A C 1
ATOM 753 O O . MET A 1 95 ? 13.633 -9.393 -1.146 1.00 54.00 95 MET A O 1
ATOM 757 N N . ILE A 1 96 ? 11.419 -9.507 -0.788 1.00 54.72 96 ILE A N 1
ATOM 758 C CA . ILE A 1 96 ? 11.319 -10.919 -1.187 1.00 54.72 96 ILE A CA 1
ATOM 759 C C . ILE A 1 96 ? 11.481 -10.948 -2.706 1.00 54.72 96 ILE A C 1
ATOM 761 O O . ILE A 1 96 ? 10.827 -10.158 -3.385 1.00 54.72 96 ILE A O 1
ATOM 765 N N . GLU A 1 97 ? 12.379 -11.808 -3.209 1.00 51.16 97 GLU A N 1
ATOM 766 C CA . GLU A 1 97 ? 12.802 -11.868 -4.616 1.00 51.16 97 GLU A CA 1
ATOM 767 C C . GLU A 1 97 ? 11.656 -11.541 -5.583 1.00 51.16 97 GLU A C 1
ATOM 769 O O . GLU A 1 97 ? 10.724 -12.325 -5.788 1.00 51.16 97 GLU A O 1
ATOM 774 N N . LEU A 1 98 ? 11.736 -10.352 -6.180 1.00 49.88 98 LEU A N 1
ATOM 775 C CA . LEU A 1 98 ? 10.869 -9.994 -7.284 1.00 49.88 98 LEU A CA 1
ATOM 776 C C . LEU A 1 98 ? 11.273 -10.810 -8.522 1.00 49.88 98 LEU A C 1
ATOM 778 O O . LEU A 1 98 ? 12.430 -11.222 -8.650 1.00 49.88 98 LEU A O 1
ATOM 782 N N . PRO A 1 99 ? 10.346 -11.041 -9.465 1.00 50.03 99 PRO A N 1
ATOM 783 C CA . PRO A 1 99 ? 10.686 -11.556 -10.784 1.00 50.03 99 PRO A CA 1
ATOM 784 C C . PRO A 1 99 ? 11.857 -10.778 -11.415 1.00 50.03 99 PRO A C 1
ATOM 786 O O . PRO A 1 99 ? 11.979 -9.565 -11.256 1.00 50.03 99 PRO A O 1
ATOM 789 N N . ALA A 1 100 ? 12.743 -11.491 -12.117 1.00 48.50 100 ALA A N 1
ATOM 790 C CA . ALA A 1 100 ? 14.040 -10.975 -12.575 1.00 48.50 100 ALA A CA 1
ATOM 791 C C . ALA A 1 100 ? 13.975 -9.784 -13.560 1.00 48.50 100 ALA A C 1
ATOM 793 O O . ALA A 1 100 ? 15.008 -9.211 -13.897 1.00 48.50 100 ALA A O 1
ATOM 794 N N . ASP A 1 101 ? 12.789 -9.438 -14.057 1.00 51.88 101 ASP A N 1
ATOM 795 C CA . ASP A 1 101 ? 12.520 -8.347 -14.995 1.00 51.88 101 ASP A CA 1
ATOM 796 C C . ASP A 1 101 ? 12.227 -6.999 -14.316 1.00 51.88 101 ASP A C 1
ATOM 798 O O . ASP A 1 101 ? 12.042 -5.991 -14.999 1.00 51.88 101 ASP A O 1
ATOM 802 N N . VAL A 1 102 ? 12.237 -6.959 -12.984 1.00 48.88 102 VAL A N 1
ATOM 803 C CA . VAL A 1 102 ? 11.996 -5.750 -12.200 1.00 48.88 102 VAL A CA 1
ATOM 804 C C . VAL A 1 102 ? 13.287 -4.946 -11.974 1.00 48.88 102 VAL A C 1
ATOM 806 O O . VAL A 1 102 ? 14.246 -5.479 -11.410 1.00 48.88 102 VAL A O 1
ATOM 809 N N . PRO A 1 103 ? 13.354 -3.653 -12.352 1.00 49.53 103 PRO A N 1
ATOM 810 C CA . PRO A 1 103 ? 14.458 -2.779 -11.965 1.00 49.53 103 PRO A CA 1
ATOM 811 C C . PRO A 1 103 ? 14.513 -2.607 -10.444 1.00 49.53 103 PRO A C 1
ATOM 813 O O . PRO A 1 103 ? 13.494 -2.350 -9.808 1.00 49.53 103 PRO A O 1
ATOM 816 N N . HIS A 1 104 ? 15.711 -2.732 -9.876 1.00 49.53 104 HIS A N 1
ATOM 817 C CA . HIS A 1 104 ? 15.963 -2.552 -8.450 1.00 49.53 104 HIS A CA 1
ATOM 818 C C . HIS A 1 104 ? 16.524 -1.125 -8.238 1.00 49.53 104 HIS A C 1
ATOM 820 O O . HIS A 1 104 ? 17.534 -0.779 -8.865 1.00 49.53 104 HIS A O 1
ATOM 826 N N . PRO A 1 105 ? 15.850 -0.255 -7.462 1.00 49.28 105 PRO A N 1
ATOM 827 C CA . PRO A 1 105 ? 16.373 1.052 -7.056 1.00 49.28 105 PRO A CA 1
ATOM 828 C C . PRO A 1 105 ? 17.041 1.010 -5.666 1.00 49.28 105 PRO A C 1
ATOM 830 O O . PRO A 1 105 ? 16.399 0.650 -4.682 1.00 49.28 105 PRO A O 1
ATOM 833 N N . GLN A 1 106 ? 18.299 1.474 -5.570 1.00 46.44 106 GLN A N 1
ATOM 834 C CA . GLN A 1 106 ? 19.181 1.280 -4.399 1.00 46.44 106 GLN A CA 1
ATOM 835 C C . GLN A 1 106 ? 18.617 1.744 -3.042 1.00 46.44 106 GLN A C 1
ATOM 837 O O . GLN A 1 106 ? 18.885 1.091 -2.035 1.00 46.44 106 GLN A O 1
ATOM 842 N N . GLU A 1 107 ? 17.844 2.834 -2.986 1.00 51.00 107 GLU A N 1
ATOM 843 C CA . GLU A 1 107 ? 17.176 3.309 -1.762 1.00 51.00 107 GLU A CA 1
ATOM 844 C C . GLU A 1 107 ? 15.918 4.126 -2.097 1.00 51.00 107 GLU A C 1
ATOM 846 O O . GLU A 1 107 ? 15.972 5.018 -2.948 1.00 51.00 107 GLU A O 1
ATOM 851 N N . ILE A 1 108 ? 14.803 3.885 -1.388 1.00 55.28 108 ILE A N 1
ATOM 852 C CA . ILE A 1 108 ? 13.598 4.725 -1.473 1.00 55.28 108 ILE A CA 1
ATOM 853 C C . ILE A 1 108 ? 13.091 5.090 -0.068 1.00 55.28 108 ILE A C 1
ATOM 855 O O . ILE A 1 108 ? 12.916 4.237 0.807 1.00 55.28 108 ILE A O 1
ATOM 859 N N . TRP A 1 109 ? 12.847 6.385 0.146 1.00 50.19 109 TRP 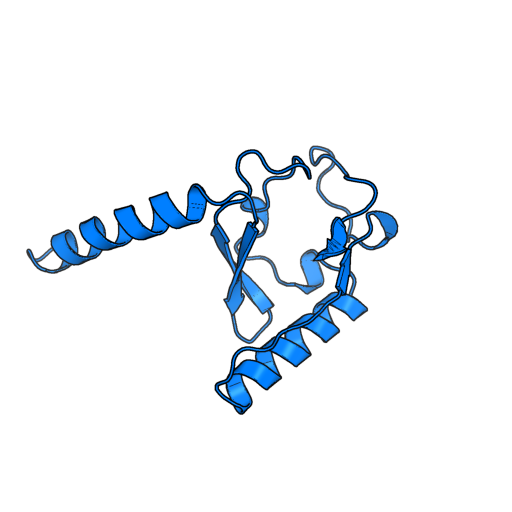A N 1
ATOM 860 C CA . TRP A 1 109 ? 12.257 6.934 1.369 1.00 50.19 109 TRP A CA 1
ATOM 861 C C . TRP A 1 109 ? 10.803 7.332 1.118 1.00 50.19 109 TRP A C 1
ATOM 863 O O . TRP A 1 109 ? 10.523 7.989 0.115 1.00 50.19 109 TRP A O 1
ATOM 873 N N . PHE A 1 110 ? 9.918 6.985 2.056 1.00 54.84 110 PHE A N 1
ATOM 874 C CA . PHE A 1 110 ? 8.494 7.326 2.046 1.00 54.84 110 PHE A CA 1
ATOM 875 C C . PHE A 1 110 ? 8.067 7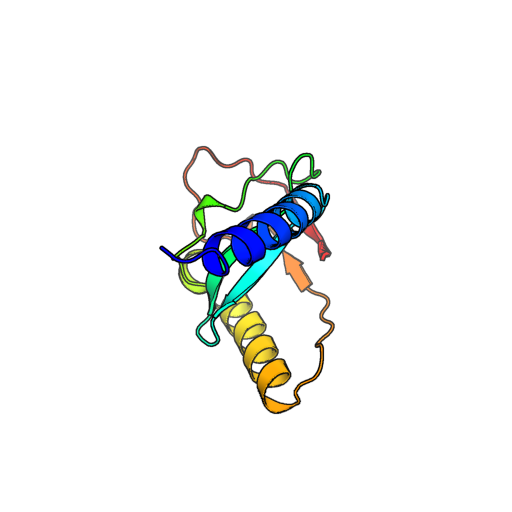.930 3.397 1.00 54.84 110 PHE A C 1
ATOM 877 O O . PHE A 1 110 ? 8.599 7.506 4.459 1.00 54.84 110 PHE A O 1
#

Radius of gyration: 15.99 Å; chains: 1; bounding box: 49×23×33 Å

Sequence (110 aa):
MTLWDDKIMDDDKHYFTILDALPDHIFVFSETGVYVDVFGGDGNATGFDCKPFIGRTLHDIAPPEMADMFLSFVAKALAENMTQKVKYRFGETDMIELPADVPHPQEIWF

Foldseek 3Di:
DDPVVVVVVVVVVVVQVVQQCACDKDFDADLQAAGQAIHHNVPHPQQFDPRVSHRPGCVQWFAPVVSVVVSVLSVVCVVVVHDDDDKDWDAQVGTDDDPPPGRHDGTDID

pLDDT: mean 76.56, std 18.35, range [45.53, 98.0]

InterPro domains:
  IPR000014 PAS domain [PS50112] (11-81)
  IPR035965 PAS domain superfamily [SSF55785] (12-90)